Protein AF-A0A8J5XLC7-F1 (afdb_monomer_lite)

pLDDT: mean 78.04, std 11.76, range [48.09, 94.38]

Sequence (122 aa):
MSRAFTAQQFEQSYRPSRLGNWEVPKSTAPATPTFRGAGYTTKILVDDRGHLLPGKARKASADDAPMPQMYRWPEKRLLSQEKYTGAATMGYKGVPTDFLPISSVNIKTVPGTREYPYAQPI

Radius of gyration: 35.81 Å; chains: 1; bounding box: 62×29×95 Å

InterPro domains:
  IPR038797 Protein Flattop [PF22611] (1-60)
  IPR038797 Protein Flattop [PTHR34639] (1-59)

Foldseek 3Di:
DDADADPDVCNVCVPCVNVVNPDDPDPPPPDRDDDDDPDDDDDDQADPVGHGDPPDDDDPCPPPDPDPDDDDPPDDDVPDVPPPPDDDDDDDLADDAPDRHDPDDDDDPDPPDNDDPDDDDD

Organism: Diacronema lutheri (NCBI:txid2081491)

Secondary structure (DSSP, 8-state):
---PPP-GGGGGGG-TTTTT--S------S---PPP-S-PPP---B-TTSPBPTT----TTSS-----PPP-TT---TTS---------PPP--B--SSS-BSS-PPPSSTT-----PPPP-

Structure (mmCIF, N/CA/C/O backbone):
data_AF-A0A8J5XLC7-F1
#
_entry.id   AF-A0A8J5XLC7-F1
#
loop_
_atom_site.group_PDB
_atom_site.id
_atom_site.type_symbol
_atom_site.label_atom_id
_atom_site.label_alt_id
_atom_site.label_comp_id
_atom_site.label_asym_id
_atom_site.label_entity_id
_atom_site.label_seq_id
_atom_site.pdbx_PDB_ins_code
_atom_site.Cartn_x
_atom_site.Cartn_y
_atom_site.Cartn_z
_atom_site.occupancy
_atom_site.B_iso_or_equiv
_atom_site.auth_seq_id
_atom_site.auth_comp_id
_atom_site.auth_asym_id
_atom_site.auth_atom_id
_atom_site.pdbx_PDB_model_num
ATOM 1 N N . MET A 1 1 ? -11.147 0.102 8.326 1.00 57.91 1 MET A N 1
ATOM 2 C CA . MET A 1 1 ? -10.570 0.816 9.493 1.00 57.91 1 MET A CA 1
ATOM 3 C C . MET A 1 1 ? -10.806 0.000 10.755 1.00 57.91 1 MET A C 1
ATOM 5 O O . MET A 1 1 ? -11.957 -0.212 11.105 1.00 57.91 1 MET A O 1
ATOM 9 N N . SER A 1 2 ? -9.750 -0.474 11.414 1.00 72.81 2 SER A N 1
ATOM 10 C CA . SER A 1 2 ? -9.834 -1.217 12.680 1.00 72.81 2 SER A CA 1
ATOM 11 C C . SER A 1 2 ? -9.523 -0.316 13.882 1.00 72.81 2 SER A C 1
ATOM 13 O O . SER A 1 2 ? -8.816 0.688 13.754 1.00 72.81 2 SER A O 1
ATOM 15 N N . ARG A 1 3 ? -10.072 -0.663 15.052 1.00 76.06 3 ARG A N 1
ATOM 16 C CA . ARG A 1 3 ? -9.790 -0.025 16.348 1.00 76.06 3 ARG A CA 1
ATOM 17 C C . ARG A 1 3 ? -9.347 -1.086 17.352 1.00 76.06 3 ARG A C 1
ATOM 19 O O . ARG A 1 3 ? -9.894 -2.182 17.343 1.00 76.06 3 ARG A O 1
ATOM 26 N N . ALA A 1 4 ? -8.402 -0.732 18.219 1.00 81.06 4 ALA A N 1
ATOM 27 C CA . ALA A 1 4 ? -8.052 -1.516 19.399 1.00 81.06 4 ALA A CA 1
ATOM 28 C C . ALA A 1 4 ? -8.842 -0.978 20.601 1.00 81.06 4 ALA A C 1
ATOM 30 O O . ALA A 1 4 ? -8.822 0.227 20.855 1.00 81.06 4 ALA A O 1
ATOM 31 N N . PHE A 1 5 ? -9.573 -1.851 21.293 1.00 80.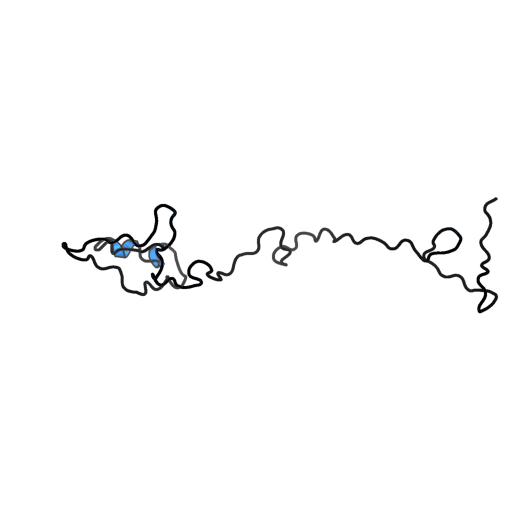88 5 PHE A N 1
ATOM 32 C CA . PHE A 1 5 ? -10.248 -1.534 22.553 1.00 80.88 5 PHE A CA 1
ATOM 33 C C . PHE A 1 5 ? -9.359 -1.940 23.724 1.00 80.88 5 PHE A C 1
ATOM 35 O O . PHE A 1 5 ? -8.528 -2.834 23.577 1.00 80.88 5 PHE A O 1
ATOM 42 N N . THR A 1 6 ? -9.553 -1.307 24.882 1.00 80.81 6 THR A N 1
ATOM 43 C CA . THR A 1 6 ? -8.812 -1.700 26.083 1.00 80.81 6 THR A CA 1
ATOM 44 C C . THR A 1 6 ? -9.230 -3.094 26.544 1.00 80.81 6 THR A C 1
ATOM 46 O O . THR A 1 6 ? -10.414 -3.367 26.734 1.00 80.81 6 THR A O 1
ATOM 49 N N . ALA A 1 7 ? -8.244 -3.959 26.766 1.00 81.88 7 ALA A N 1
ATOM 50 C CA . ALA A 1 7 ? -8.425 -5.270 27.381 1.00 81.88 7 ALA A CA 1
ATOM 51 C C . ALA A 1 7 ? -8.223 -5.222 28.909 1.00 81.88 7 ALA A C 1
ATOM 53 O O . ALA A 1 7 ? -7.998 -6.254 29.543 1.00 81.88 7 ALA A O 1
ATOM 54 N N . GLN A 1 8 ? -8.272 -4.016 29.496 1.00 85.50 8 GLN A N 1
ATOM 55 C CA . GLN A 1 8 ? -8.066 -3.733 30.916 1.00 85.50 8 GLN A CA 1
ATOM 56 C C . GLN A 1 8 ? -6.836 -4.463 31.480 1.00 85.50 8 GLN A C 1
ATOM 58 O O . GLN A 1 8 ? -5.700 -4.086 31.199 1.00 85.50 8 GLN A O 1
ATOM 63 N N . GLN A 1 9 ? -7.054 -5.529 32.251 1.00 88.12 9 GLN A N 1
ATOM 64 C CA . GLN A 1 9 ? -6.012 -6.295 32.936 1.00 88.12 9 GLN A CA 1
ATOM 65 C C . GLN A 1 9 ? -5.023 -6.967 31.971 1.00 88.12 9 GLN A C 1
ATOM 67 O O . GLN A 1 9 ? -3.865 -7.176 32.326 1.00 88.12 9 GLN A O 1
ATOM 72 N N . PHE A 1 10 ? -5.444 -7.262 30.739 1.00 87.56 10 PHE A N 1
ATOM 73 C CA . PHE A 1 10 ? -4.607 -7.941 29.749 1.00 87.56 10 PHE A CA 1
ATOM 74 C C . PHE A 1 10 ? -3.851 -6.985 28.818 1.00 87.56 10 PHE A C 1
ATOM 76 O O . PHE A 1 10 ? -3.004 -7.439 28.050 1.00 87.56 10 PHE A O 1
ATOM 83 N N . GLU A 1 11 ? -4.084 -5.670 28.910 1.00 86.38 11 GLU A N 1
ATOM 84 C CA . GLU A 1 11 ? -3.477 -4.652 28.032 1.00 86.38 11 GLU A CA 1
ATOM 85 C C . GLU A 1 11 ? -1.944 -4.740 28.012 1.00 86.38 11 GLU A C 1
ATOM 87 O O . GLU A 1 11 ? -1.296 -4.592 26.976 1.00 86.38 11 GLU A O 1
ATOM 92 N N . GLN A 1 12 ? -1.355 -5.039 29.172 1.00 89.06 12 GLN A N 1
ATOM 93 C CA . GLN A 1 12 ? 0.089 -5.108 29.349 1.00 89.06 12 GLN A CA 1
ATOM 94 C C . GLN A 1 12 ? 0.745 -6.141 28.426 1.00 89.06 12 GLN A C 1
ATOM 96 O O . GLN A 1 12 ? 1.860 -5.911 27.961 1.00 89.06 12 GLN A O 1
ATOM 101 N N . SER A 1 13 ? 0.071 -7.262 28.157 1.00 90.44 13 SER A N 1
ATOM 102 C CA . SER A 1 13 ? 0.578 -8.343 27.305 1.00 90.44 13 SER A CA 1
ATOM 103 C C . SER A 1 13 ? 0.521 -8.007 25.815 1.00 90.44 13 SER A C 1
ATOM 105 O O . SER A 1 13 ? 1.319 -8.544 25.056 1.00 90.44 13 SER A O 1
ATOM 107 N N . TYR A 1 14 ? -0.344 -7.073 25.410 1.00 88.38 14 TYR A N 1
ATOM 108 C CA . TYR A 1 14 ? -0.522 -6.647 24.017 1.00 88.38 14 TYR A CA 1
ATOM 109 C C . TYR A 1 14 ? 0.230 -5.357 23.671 1.00 88.38 14 TYR A C 1
ATOM 111 O O . TYR A 1 14 ? 0.014 -4.767 22.611 1.00 88.38 14 TYR A O 1
ATOM 119 N N . ARG A 1 15 ? 1.143 -4.905 24.542 1.00 87.25 15 ARG A N 1
ATOM 120 C CA . ARG A 1 15 ? 2.017 -3.773 24.220 1.00 87.25 15 ARG A CA 1
ATOM 121 C C . ARG A 1 15 ? 2.850 -4.093 22.970 1.00 87.25 15 ARG A C 1
ATOM 123 O O . ARG A 1 15 ? 3.432 -5.175 22.918 1.00 87.25 15 ARG A O 1
ATOM 130 N N . PRO A 1 16 ? 2.998 -3.155 22.016 1.00 89.38 16 PRO A N 1
ATOM 131 C CA . PRO A 1 16 ? 3.760 -3.371 20.783 1.00 89.38 16 PRO A CA 1
ATOM 132 C C . PRO A 1 16 ? 5.162 -3.949 21.018 1.00 89.38 16 PRO A C 1
ATOM 134 O O . PRO A 1 16 ? 5.549 -4.903 20.350 1.00 89.38 16 PRO A O 1
ATOM 137 N N . SER A 1 17 ? 5.863 -3.471 22.050 1.00 90.38 17 SER A N 1
ATOM 138 C CA . SER A 1 17 ? 7.187 -3.975 22.434 1.00 90.38 17 SER A CA 1
ATOM 139 C C . SER A 1 17 ? 7.193 -5.435 22.900 1.00 90.38 17 SER A C 1
ATOM 141 O O . SER A 1 17 ? 8.172 -6.140 22.680 1.00 90.38 17 SER A O 1
ATOM 143 N N . ARG A 1 18 ? 6.107 -5.927 23.514 1.00 91.00 18 ARG A N 1
ATOM 144 C CA . ARG A 1 18 ? 5.961 -7.348 23.884 1.00 91.00 18 ARG A CA 1
ATOM 145 C C . ARG A 1 18 ? 5.586 -8.234 22.702 1.00 91.00 18 ARG A C 1
ATOM 147 O O . ARG A 1 18 ? 5.875 -9.423 22.730 1.00 91.00 18 ARG A O 1
ATOM 154 N N . LEU A 1 19 ? 4.979 -7.652 21.672 1.00 92.44 19 LEU A N 1
ATOM 155 C CA . LEU A 1 19 ? 4.661 -8.325 20.412 1.00 92.44 19 LEU A CA 1
ATOM 156 C C . LEU A 1 19 ? 5.854 -8.347 19.439 1.00 92.44 19 LEU A C 1
ATOM 158 O O . LEU A 1 19 ? 5.694 -8.742 18.289 1.00 92.44 19 LEU A O 1
ATOM 162 N N . GLY A 1 20 ? 7.039 -7.905 19.876 1.00 93.44 20 GLY A N 1
ATOM 163 C CA . GLY A 1 20 ? 8.236 -7.842 19.037 1.00 93.44 20 GLY A CA 1
ATOM 164 C C . GLY A 1 20 ? 8.224 -6.702 18.017 1.00 93.44 20 GLY A C 1
ATOM 165 O O . GLY A 1 20 ? 9.075 -6.679 17.131 1.00 93.44 20 GLY A O 1
ATOM 166 N N . ASN A 1 21 ? 7.292 -5.749 18.130 1.00 92.44 21 ASN A N 1
ATOM 167 C CA . ASN A 1 21 ? 7.333 -4.531 17.335 1.00 92.44 21 ASN A CA 1
ATOM 168 C C . ASN A 1 21 ? 8.288 -3.520 17.987 1.00 92.44 21 ASN A C 1
ATOM 170 O O . ASN A 1 21 ? 7.996 -2.977 19.055 1.00 92.44 21 ASN A O 1
ATOM 174 N N . TRP A 1 22 ? 9.415 -3.275 17.320 1.00 90.69 22 TRP A N 1
ATOM 175 C CA . TRP A 1 22 ? 10.430 -2.292 17.714 1.00 90.69 22 TRP A CA 1
ATOM 176 C C . TRP A 1 22 ? 10.311 -0.959 16.967 1.00 90.69 22 TRP A C 1
ATOM 178 O O . TRP A 1 22 ? 11.075 -0.033 17.233 1.00 90.69 22 TRP A O 1
ATOM 188 N N . GLU A 1 23 ? 9.364 -0.847 16.038 1.00 89.94 23 GLU A N 1
ATOM 189 C CA . GLU A 1 23 ? 9.063 0.402 15.350 1.00 89.94 23 GLU A CA 1
ATOM 190 C C . GLU A 1 23 ? 8.211 1.323 16.233 1.00 89.94 23 GLU A C 1
ATOM 192 O O . GLU A 1 23 ? 7.685 0.928 17.278 1.00 89.94 23 GLU A O 1
ATOM 197 N N . VAL A 1 24 ? 8.037 2.573 15.794 1.00 88.44 24 VAL A N 1
ATOM 198 C CA . VAL A 1 24 ? 7.131 3.511 16.460 1.00 8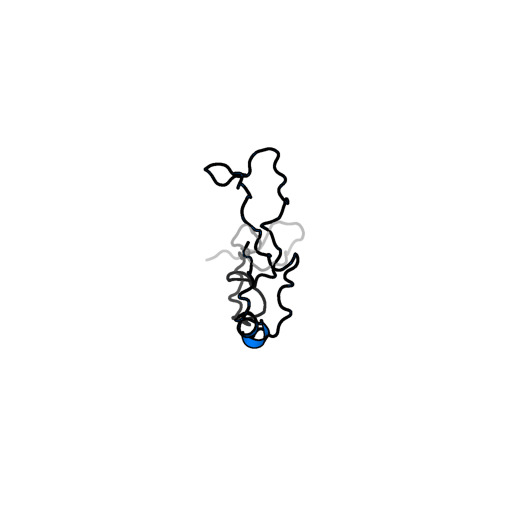8.44 24 VAL A CA 1
ATOM 199 C C . VAL A 1 24 ? 5.703 2.972 16.330 1.00 88.44 24 VAL A C 1
ATOM 201 O O . VAL A 1 24 ? 5.170 2.912 15.217 1.00 88.44 24 VAL A O 1
ATOM 204 N N . PRO A 1 25 ? 5.048 2.573 17.436 1.00 85.50 25 PRO A N 1
ATOM 205 C CA . PRO A 1 25 ? 3.713 2.021 17.352 1.00 85.50 25 PRO A CA 1
ATOM 206 C C . PRO A 1 25 ? 2.743 3.084 16.853 1.00 85.50 25 PRO A C 1
ATOM 208 O O . PRO A 1 25 ? 2.873 4.272 17.163 1.00 85.50 25 PRO A O 1
ATOM 211 N N . LYS A 1 26 ? 1.735 2.648 16.096 1.00 80.31 26 LYS A N 1
ATOM 212 C CA . LYS A 1 26 ? 0.683 3.535 15.604 1.00 80.31 26 LYS A CA 1
ATOM 213 C C . LYS A 1 26 ? 0.068 4.283 16.786 1.00 80.31 26 LYS A C 1
ATOM 215 O O . LYS A 1 26 ? -0.597 3.671 17.620 1.00 80.31 26 LYS A O 1
ATOM 220 N N . SER A 1 27 ? 0.274 5.600 16.833 1.00 68.38 27 SER A N 1
ATOM 221 C CA . SER A 1 27 ? -0.370 6.453 17.828 1.00 68.38 27 SER A CA 1
ATOM 222 C C . SER A 1 27 ? -1.879 6.282 17.689 1.00 68.38 27 SER A C 1
ATOM 224 O O . SER A 1 27 ? -2.464 6.597 16.647 1.00 68.38 27 SER A O 1
ATOM 226 N N . THR A 1 28 ? -2.517 5.722 18.715 1.00 60.41 28 THR A N 1
ATOM 227 C CA . THR A 1 28 ? -3.972 5.621 18.824 1.00 60.41 28 THR A CA 1
ATOM 228 C C . THR A 1 28 ? -4.540 7.006 19.126 1.00 60.41 28 THR A C 1
ATOM 230 O O . THR A 1 28 ? -5.075 7.259 20.201 1.00 60.41 28 THR A O 1
ATOM 233 N N . ALA A 1 29 ? -4.396 7.936 18.185 1.00 48.28 29 ALA A N 1
ATOM 234 C CA . ALA A 1 29 ? -5.129 9.187 18.177 1.00 48.28 29 ALA A CA 1
ATOM 235 C C . ALA A 1 29 ? -6.259 9.059 17.140 1.00 48.28 29 ALA A C 1
ATOM 237 O O . ALA A 1 29 ? -5.987 8.806 15.964 1.00 48.28 29 ALA A O 1
ATOM 238 N N . PRO A 1 30 ? -7.533 9.187 17.544 1.00 52.94 30 PRO A N 1
ATOM 239 C CA . PRO A 1 30 ? -8.003 9.720 18.819 1.00 52.94 30 PRO A CA 1
ATOM 240 C C . PRO A 1 30 ? -8.305 8.598 19.823 1.00 52.94 30 PRO A C 1
ATOM 242 O O . PRO A 1 30 ? -8.899 7.605 19.419 1.00 52.94 30 PRO A O 1
ATOM 245 N N . ALA A 1 31 ? -7.904 8.805 21.084 1.00 58.03 31 ALA A N 1
ATOM 246 C CA . ALA A 1 31 ? -8.320 8.135 22.325 1.00 58.03 31 ALA A CA 1
ATOM 247 C C . ALA A 1 31 ? -8.757 6.663 22.216 1.00 58.03 31 ALA A C 1
ATOM 249 O O . ALA A 1 31 ? -9.760 6.356 21.571 1.00 58.03 31 ALA A O 1
ATOM 250 N N . THR A 1 32 ? -8.082 5.765 22.948 1.00 61.78 32 THR A N 1
ATOM 251 C CA . THR A 1 32 ? -8.585 4.407 23.213 1.00 61.78 32 THR A CA 1
ATOM 252 C C . THR A 1 32 ? -10.094 4.476 23.452 1.00 61.78 32 THR A C 1
ATOM 254 O O . THR A 1 32 ? -10.519 5.200 24.357 1.00 61.78 32 THR A O 1
ATOM 257 N N . PRO A 1 33 ? -10.915 3.840 22.596 1.00 69.62 33 PRO A N 1
ATOM 258 C CA . PRO A 1 33 ? -12.356 4.008 22.645 1.00 69.62 33 PRO A CA 1
ATOM 259 C C . PRO A 1 33 ? -12.849 3.603 24.032 1.00 69.62 33 PRO A C 1
ATOM 261 O O . PRO A 1 33 ? -12.721 2.448 24.436 1.00 69.62 33 PRO A O 1
ATOM 264 N N . THR A 1 34 ? -13.381 4.571 24.773 1.00 67.75 34 THR A N 1
ATOM 265 C CA . THR A 1 34 ? -13.998 4.321 26.069 1.00 67.75 34 THR A CA 1
ATOM 266 C C . THR A 1 34 ? -15.377 3.717 25.851 1.00 67.75 34 THR A C 1
ATOM 268 O O . THR A 1 34 ? -16.109 4.099 24.930 1.00 67.75 34 THR A O 1
ATOM 271 N N . PHE A 1 35 ? -15.727 2.741 26.687 1.00 71.94 35 PHE A N 1
ATOM 272 C CA . PHE A 1 35 ? -17.065 2.169 26.691 1.00 71.94 35 PHE A CA 1
ATOM 273 C C . PHE A 1 35 ? -18.077 3.286 26.971 1.00 71.94 35 PHE A C 1
ATOM 275 O O . PHE A 1 35 ? -17.978 3.983 27.981 1.00 71.94 35 PHE A O 1
ATOM 282 N N . ARG A 1 36 ? -19.026 3.493 26.055 1.00 73.19 36 ARG A N 1
ATOM 283 C CA . ARG A 1 36 ? -20.143 4.420 26.267 1.00 73.19 36 ARG A CA 1
ATOM 284 C C . ARG A 1 36 ? -21.287 3.631 26.901 1.00 73.19 36 ARG A C 1
ATOM 286 O O . ARG A 1 36 ? -21.575 2.531 26.444 1.00 73.19 36 ARG A O 1
ATOM 293 N N . GLY A 1 37 ? -21.893 4.176 27.958 1.00 71.75 37 GLY A N 1
ATOM 294 C CA . GLY A 1 37 ? -22.996 3.536 28.686 1.00 71.75 37 GLY A CA 1
ATOM 295 C C . GLY A 1 37 ? -24.245 3.291 27.828 1.00 71.75 37 GLY A C 1
ATOM 296 O O . GLY A 1 37 ? -24.298 3.660 26.656 1.00 71.75 37 GLY A O 1
ATOM 297 N N . ALA A 1 38 ? -25.267 2.663 28.412 1.00 77.25 38 ALA A N 1
ATOM 298 C CA . ALA A 1 38 ? -26.534 2.399 27.729 1.00 77.25 38 ALA A CA 1
ATOM 299 C C . ALA A 1 38 ? -27.283 3.701 27.359 1.00 77.25 38 ALA A C 1
ATOM 301 O O . ALA A 1 38 ? -27.141 4.714 28.041 1.00 77.25 38 ALA A O 1
ATOM 302 N N . GLY A 1 39 ? -28.096 3.667 26.292 1.00 76.62 39 GLY A N 1
ATOM 303 C CA . GLY A 1 39 ? -28.988 4.776 25.899 1.00 76.62 39 GLY A CA 1
ATOM 304 C C . GLY A 1 39 ? -28.706 5.434 24.541 1.00 76.62 39 GLY A C 1
ATOM 305 O O . GLY A 1 39 ? -29.396 6.378 24.167 1.00 76.62 39 GLY A O 1
ATOM 306 N N . TYR A 1 40 ? -27.725 4.950 23.774 1.00 79.25 40 TYR A N 1
ATOM 307 C CA . TYR A 1 40 ? -27.434 5.476 22.436 1.00 79.25 40 TYR A CA 1
ATOM 308 C C . TYR A 1 40 ? -28.145 4.673 21.343 1.00 79.25 40 TYR A C 1
ATOM 310 O O . TYR A 1 40 ? -28.076 3.448 21.316 1.00 79.25 40 TYR A O 1
ATOM 318 N N . THR A 1 41 ? -28.772 5.371 20.395 1.00 83.75 41 THR A N 1
ATOM 319 C CA . THR A 1 41 ? -29.378 4.771 19.197 1.00 83.75 41 THR A CA 1
ATOM 320 C C 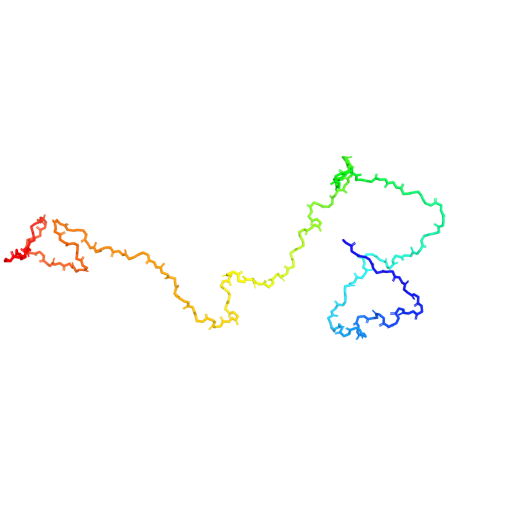. THR A 1 41 ? -28.418 4.838 18.012 1.00 83.75 41 THR A C 1
ATOM 322 O O . THR A 1 41 ? -27.888 5.911 17.703 1.00 83.75 41 THR A O 1
ATOM 325 N N . THR A 1 42 ? -28.228 3.727 17.306 1.00 86.81 42 THR A N 1
ATOM 326 C CA . THR A 1 42 ? -27.485 3.694 16.042 1.00 86.81 42 THR A CA 1
ATOM 327 C C . THR A 1 42 ? -28.344 4.251 14.905 1.00 86.81 42 THR A C 1
ATOM 329 O O . THR A 1 42 ? -29.542 3.994 14.825 1.00 86.81 42 THR A O 1
ATOM 332 N N . LYS A 1 43 ? -27.738 5.051 14.020 1.00 88.50 43 LYS A N 1
ATOM 333 C CA . LYS A 1 43 ? -28.382 5.553 12.796 1.00 88.50 43 LYS A CA 1
ATOM 334 C C . LYS A 1 43 ? -27.650 5.000 11.584 1.00 88.50 43 LYS A C 1
ATOM 336 O O . LYS A 1 43 ? -26.420 4.975 11.572 1.00 88.50 43 LYS A O 1
ATOM 341 N N . ILE A 1 44 ? -28.406 4.598 10.570 1.00 91.00 44 ILE A N 1
ATOM 342 C CA . ILE A 1 44 ? -27.861 4.097 9.309 1.00 91.00 44 ILE A CA 1
ATOM 343 C C . ILE A 1 44 ? -27.356 5.293 8.489 1.00 91.00 44 ILE A C 1
ATOM 345 O O . ILE A 1 44 ? -28.050 6.299 8.341 1.00 91.00 44 ILE A O 1
ATOM 349 N N . LEU A 1 45 ? -26.114 5.211 8.012 1.00 89.88 45 LEU A N 1
ATOM 350 C CA . LEU A 1 45 ? -25.451 6.272 7.238 1.00 89.88 45 LEU A CA 1
ATOM 351 C C . LEU A 1 45 ? -25.184 5.872 5.781 1.00 89.88 45 LEU A C 1
ATOM 353 O O . LEU A 1 45 ? -24.667 6.682 5.012 1.00 89.88 45 LEU A O 1
ATOM 357 N N . VAL A 1 46 ? -25.497 4.630 5.428 1.00 92.44 46 VAL A N 1
ATOM 358 C CA . VAL A 1 46 ? -25.092 3.955 4.196 1.00 92.44 46 VAL A CA 1
ATOM 359 C C . VAL A 1 46 ? -26.318 3.258 3.606 1.00 92.44 46 VAL A C 1
ATOM 361 O O . VAL A 1 46 ? -27.184 2.829 4.364 1.00 92.44 46 VAL A O 1
ATOM 364 N N . ASP A 1 47 ? -26.413 3.200 2.282 1.00 92.88 47 ASP A N 1
ATOM 365 C CA . ASP A 1 47 ? -27.464 2.469 1.573 1.00 92.88 47 ASP A CA 1
ATOM 366 C C . ASP A 1 47 ? -27.229 0.943 1.584 1.00 92.88 47 ASP A C 1
ATOM 368 O O . ASP A 1 47 ? -26.202 0.448 2.056 1.00 92.88 47 ASP A O 1
ATOM 372 N N . ASP A 1 48 ? -28.164 0.186 1.008 1.00 94.38 48 ASP A N 1
ATOM 373 C CA . ASP A 1 48 ? -28.075 -1.281 0.927 1.00 94.38 48 ASP A CA 1
ATOM 374 C C . ASP A 1 48 ? -26.915 -1.780 0.038 1.00 94.38 48 ASP A C 1
ATOM 376 O O . ASP A 1 48 ? -26.604 -2.970 0.026 1.00 94.38 48 ASP A O 1
ATOM 380 N N . ARG A 1 49 ? -26.260 -0.886 -0.717 1.00 93.25 49 ARG A N 1
ATOM 381 C CA . ARG A 1 49 ? -25.136 -1.187 -1.619 1.00 93.25 49 ARG A CA 1
ATOM 382 C C . ARG A 1 49 ? -23.777 -0.806 -1.032 1.00 93.25 49 ARG A C 1
ATOM 384 O O . ARG A 1 49 ? -22.753 -1.101 -1.645 1.00 93.25 49 ARG A O 1
ATOM 391 N N . GLY A 1 50 ? -23.740 -0.171 0.138 1.00 89.06 50 GLY A N 1
ATOM 392 C CA . GLY A 1 50 ? -22.498 0.278 0.764 1.00 89.06 50 GLY A CA 1
ATOM 393 C C . GLY A 1 50 ? -22.080 1.715 0.415 1.00 89.06 50 GLY A C 1
ATOM 394 O O . GLY A 1 50 ? -20.982 2.130 0.791 1.00 89.06 50 GLY A O 1
ATOM 395 N N . HIS A 1 51 ? -22.920 2.502 -0.263 1.00 90.00 51 HIS A N 1
ATOM 396 C CA . HIS A 1 51 ? -22.669 3.913 -0.558 1.00 90.00 51 HIS A CA 1
ATOM 397 C C . HIS A 1 51 ? -23.197 4.838 0.538 1.00 90.00 51 HIS A C 1
ATOM 399 O O . HIS A 1 51 ? -24.264 4.642 1.114 1.00 90.00 51 HIS A O 1
ATOM 405 N N . LEU A 1 52 ? -22.437 5.891 0.832 1.00 90.62 52 LEU A N 1
ATOM 406 C CA . LEU A 1 52 ? -22.813 6.880 1.835 1.00 90.62 52 LEU A CA 1
ATOM 407 C C . LEU A 1 52 ? -24.052 7.670 1.376 1.00 90.62 52 LEU A C 1
ATOM 409 O O . LEU A 1 52 ? -24.102 8.124 0.233 1.00 90.62 52 LEU A O 1
ATOM 413 N N . LEU A 1 53 ? -25.021 7.878 2.274 1.00 92.00 53 LEU A N 1
ATOM 414 C CA . LEU A 1 53 ? -26.219 8.666 1.971 1.00 92.00 53 LEU A CA 1
ATOM 415 C C . LEU A 1 53 ? -25.856 10.107 1.546 1.00 92.00 53 LEU A C 1
ATOM 417 O O . LEU A 1 53 ? -24.918 10.695 2.104 1.00 92.00 53 LEU A O 1
ATOM 421 N N . PRO A 1 54 ? -26.604 10.712 0.601 1.00 88.31 54 PRO A N 1
ATOM 422 C CA . PRO A 1 54 ? -26.330 12.063 0.122 1.00 88.31 54 PRO A CA 1
ATOM 423 C C . PRO A 1 54 ? -26.359 13.081 1.272 1.00 88.31 54 PRO A C 1
ATOM 425 O O . PRO A 1 54 ? -27.169 12.992 2.195 1.00 88.31 54 PRO A O 1
ATOM 428 N N . GLY A 1 55 ? -25.437 14.046 1.239 1.00 84.56 55 GLY A N 1
ATOM 429 C CA . GLY A 1 55 ? -25.300 15.076 2.278 1.00 84.56 55 GLY A CA 1
ATOM 430 C C . GLY A 1 55 ? -24.513 14.648 3.524 1.00 84.56 55 GLY A C 1
ATOM 431 O O . GLY A 1 55 ? -24.319 15.455 4.433 1.00 84.56 55 GLY A O 1
ATOM 432 N N . LYS A 1 56 ? -24.016 13.407 3.594 1.00 84.19 56 LYS A N 1
ATOM 433 C CA . LYS A 1 56 ? -23.036 13.004 4.612 1.00 84.19 56 LYS A CA 1
ATOM 434 C C . LYS A 1 56 ? -21.621 13.336 4.138 1.00 84.19 56 LYS A C 1
ATOM 436 O O . LYS A 1 56 ? -21.228 13.000 3.025 1.00 84.19 56 LYS A O 1
ATOM 441 N N . ALA A 1 57 ? -20.842 13.992 4.996 1.00 80.12 57 ALA A N 1
ATOM 442 C CA . ALA A 1 57 ? -19.460 14.337 4.686 1.00 80.12 57 ALA A CA 1
ATOM 443 C C . ALA A 1 57 ? -18.584 13.073 4.609 1.00 80.12 57 ALA A C 1
ATOM 445 O O . ALA A 1 57 ? -18.516 12.297 5.564 1.00 80.12 57 ALA A O 1
ATOM 446 N N . ARG A 1 58 ? -17.871 12.901 3.492 1.00 78.69 58 ARG A N 1
ATOM 447 C CA . ARG A 1 58 ? -16.791 11.917 3.331 1.00 78.69 58 ARG A CA 1
ATOM 448 C C . ARG A 1 58 ? -15.462 12.661 3.242 1.00 78.69 58 ARG A C 1
ATOM 450 O O . ARG A 1 58 ? -15.382 13.726 2.637 1.00 78.69 58 ARG A O 1
ATOM 457 N N . LYS A 1 59 ? -14.399 12.091 3.810 1.00 77.75 59 LYS A N 1
ATOM 458 C CA . LYS A 1 59 ? -13.034 12.548 3.518 1.00 77.75 59 LYS A CA 1
ATOM 459 C C . LYS A 1 59 ? -12.654 12.041 2.123 1.00 77.75 59 LYS A C 1
ATOM 461 O O . LYS A 1 59 ? -12.691 10.834 1.903 1.00 77.75 59 LYS A O 1
ATOM 466 N N . ALA A 1 60 ? -12.336 12.956 1.206 1.00 66.25 60 ALA A N 1
ATOM 467 C CA . ALA A 1 60 ? -12.236 12.700 -0.237 1.00 66.25 60 ALA A CA 1
ATOM 468 C C . ALA A 1 60 ? -11.213 11.620 -0.654 1.00 66.25 60 ALA A C 1
ATOM 470 O O . ALA A 1 60 ? -11.348 11.060 -1.731 1.00 66.25 60 ALA A O 1
ATOM 471 N N . SER A 1 61 ? -10.243 11.289 0.201 1.00 64.38 61 SER A N 1
ATOM 472 C CA . SER A 1 61 ? -9.146 10.348 -0.079 1.00 64.38 61 SER A CA 1
ATOM 473 C C . SER A 1 61 ? -8.891 9.373 1.079 1.00 64.38 61 SER A C 1
ATOM 475 O O . SER A 1 61 ? -7.756 9.014 1.374 1.00 64.38 61 SER A O 1
ATOM 477 N N . ALA A 1 62 ? -9.944 8.968 1.799 1.00 63.25 62 ALA A N 1
ATOM 478 C CA . ALA A 1 62 ? -9.793 8.106 2.977 1.00 63.25 62 ALA A CA 1
ATOM 479 C C . ALA A 1 62 ? -9.144 6.738 2.679 1.00 63.25 62 ALA A C 1
ATOM 481 O O . ALA A 1 62 ? -8.561 6.147 3.588 1.00 63.25 62 ALA A O 1
ATOM 482 N N . ASP A 1 63 ? -9.256 6.258 1.440 1.00 67.62 63 ASP A N 1
ATOM 483 C CA . ASP A 1 63 ? -8.827 4.916 1.033 1.00 67.62 63 ASP A CA 1
ATOM 484 C C . ASP A 1 63 ? -7.453 4.917 0.334 1.00 67.62 63 ASP A C 1
ATOM 486 O O . ASP A 1 63 ? -6.743 3.913 0.360 1.00 67.62 63 ASP A O 1
ATOM 490 N N . ASP A 1 64 ? -7.027 6.070 -0.190 1.00 64.81 64 ASP A N 1
ATOM 491 C CA . ASP A 1 64 ? -5.779 6.237 -0.938 1.00 64.81 64 ASP A CA 1
ATOM 492 C C . ASP A 1 64 ? -4.663 6.745 -0.018 1.00 64.81 64 ASP A C 1
ATOM 494 O O . ASP A 1 64 ? -4.191 7.879 -0.117 1.00 64.81 64 ASP A O 1
ATOM 498 N N . ALA A 1 65 ? -4.246 5.916 0.938 1.00 64.94 65 ALA A N 1
ATOM 499 C CA . ALA A 1 65 ? -3.051 6.218 1.716 1.00 64.94 65 ALA A CA 1
ATOM 500 C C . ALA A 1 65 ? -1.798 5.907 0.872 1.00 64.94 65 ALA A C 1
ATOM 502 O O . ALA A 1 65 ? -1.618 4.749 0.479 1.00 64.94 65 ALA A O 1
ATOM 503 N N . PRO A 1 66 ? -0.890 6.875 0.630 1.00 65.31 66 PRO A N 1
ATOM 504 C CA . PRO A 1 66 ? 0.379 6.609 -0.035 1.00 65.31 66 PRO A CA 1
ATOM 505 C C . PRO A 1 66 ? 1.312 5.897 0.950 1.00 65.31 66 PRO A C 1
ATOM 507 O O . PRO A 1 66 ? 2.151 6.510 1.605 1.00 65.31 66 PRO A O 1
ATOM 510 N N . MET A 1 67 ? 1.132 4.588 1.111 1.00 67.75 67 MET A N 1
ATOM 511 C CA . MET A 1 67 ? 2.131 3.760 1.775 1.00 67.75 67 MET A CA 1
ATOM 512 C C . MET A 1 67 ? 3.233 3.420 0.775 1.00 67.75 67 MET A C 1
ATOM 514 O O . MET A 1 67 ? 2.920 3.142 -0.385 1.00 67.75 67 MET A O 1
ATOM 518 N N . PRO A 1 68 ? 4.512 3.427 1.190 1.00 72.19 68 PRO A N 1
ATOM 519 C CA . PRO A 1 68 ? 5.586 2.951 0.336 1.00 72.19 68 PRO A CA 1
ATOM 520 C C . PRO A 1 68 ? 5.323 1.476 0.028 1.00 72.19 68 PRO A C 1
ATOM 522 O O . PRO A 1 68 ? 5.495 0.603 0.877 1.00 72.19 68 PRO A O 1
ATOM 525 N N . GLN A 1 69 ? 4.844 1.197 -1.180 1.00 72.12 69 GLN A N 1
ATOM 526 C CA . GLN A 1 69 ? 4.703 -0.169 -1.650 1.00 72.12 69 GLN A CA 1
ATOM 527 C C . GLN A 1 69 ? 6.084 -0.667 -2.059 1.00 72.12 69 GLN A C 1
ATOM 529 O O . GLN A 1 69 ? 6.845 0.031 -2.734 1.00 72.12 69 GLN A O 1
ATOM 534 N N . MET A 1 70 ? 6.419 -1.884 -1.638 1.00 69.62 70 MET A N 1
ATOM 535 C CA . MET A 1 70 ? 7.514 -2.595 -2.278 1.00 69.62 70 MET A CA 1
ATOM 536 C C . MET A 1 70 ? 7.103 -2.841 -3.726 1.00 69.62 70 MET A C 1
ATOM 538 O O . MET A 1 70 ? 5.997 -3.327 -3.976 1.00 69.62 70 MET A O 1
ATOM 542 N N . TYR A 1 71 ? 7.981 -2.491 -4.661 1.00 73.38 71 TYR A N 1
ATOM 543 C CA . TYR A 1 71 ? 7.753 -2.799 -6.064 1.00 73.38 71 TYR A CA 1
ATOM 544 C C . TYR A 1 71 ? 7.563 -4.298 -6.235 1.00 73.38 71 TYR A C 1
ATOM 546 O O . TYR A 1 71 ? 8.239 -5.111 -5.596 1.00 73.38 71 TYR A O 1
ATOM 554 N N . ARG A 1 72 ? 6.611 -4.653 -7.087 1.00 74.88 72 ARG A N 1
ATOM 555 C CA . ARG A 1 72 ? 6.319 -6.041 -7.428 1.00 74.88 72 ARG A CA 1
ATOM 556 C C . ARG A 1 72 ? 6.817 -6.292 -8.839 1.00 74.88 72 ARG A C 1
ATOM 558 O O . ARG A 1 72 ? 6.851 -5.387 -9.668 1.00 74.88 72 ARG A O 1
ATOM 565 N N . TRP A 1 73 ? 7.170 -7.535 -9.135 1.00 71.06 73 TRP A N 1
ATOM 566 C CA . TRP A 1 73 ? 7.364 -7.943 -10.522 1.00 71.06 73 TRP A CA 1
ATOM 567 C C . TRP A 1 73 ? 6.122 -7.544 -11.348 1.00 71.06 73 TRP A C 1
ATOM 569 O O . TRP A 1 73 ? 5.005 -7.746 -10.860 1.00 71.06 73 TRP A O 1
ATOM 579 N N . PRO A 1 74 ? 6.271 -6.965 -12.555 1.00 74.75 74 PRO A N 1
ATOM 580 C CA . PRO A 1 74 ? 7.470 -6.904 -13.403 1.00 74.75 74 PRO A CA 1
ATOM 581 C C . PRO A 1 74 ? 8.314 -5.620 -13.283 1.00 74.75 74 PRO A C 1
ATOM 583 O O . PRO A 1 74 ? 9.156 -5.365 -14.148 1.00 74.75 74 PRO A O 1
ATOM 586 N N . GLU A 1 75 ? 8.099 -4.782 -12.267 1.00 72.44 75 GLU A N 1
ATOM 587 C CA . GLU A 1 75 ? 8.830 -3.518 -12.140 1.00 72.44 75 GLU A CA 1
ATOM 588 C C . GLU A 1 75 ? 10.331 -3.759 -11.937 1.00 72.44 75 GLU A C 1
ATOM 590 O O . GLU A 1 75 ? 10.781 -4.375 -10.971 1.00 72.44 75 GLU A O 1
ATOM 595 N N . LYS A 1 76 ? 11.130 -3.248 -12.876 1.00 61.69 76 LYS A N 1
ATOM 596 C CA . LYS A 1 76 ? 12.587 -3.374 -12.864 1.00 61.69 76 LYS A CA 1
ATOM 597 C C . LYS A 1 76 ? 13.172 -2.354 -11.883 1.00 61.69 76 LYS A C 1
ATOM 599 O O . LYS A 1 76 ? 13.497 -1.238 -12.282 1.00 61.69 76 LYS A O 1
ATOM 604 N N . ARG A 1 77 ? 13.324 -2.716 -10.604 1.00 63.47 77 ARG A N 1
ATOM 605 C CA . ARG A 1 77 ? 14.150 -1.955 -9.644 1.00 63.47 77 ARG A CA 1
ATOM 606 C C . ARG A 1 77 ? 15.405 -2.749 -9.298 1.00 63.47 77 ARG A C 1
ATOM 608 O O . ARG A 1 77 ? 15.350 -3.959 -9.125 1.00 63.47 77 ARG A O 1
ATOM 615 N N . LEU A 1 78 ? 16.516 -2.036 -9.143 1.00 60.53 78 LEU A N 1
ATOM 616 C CA . LEU A 1 78 ? 17.884 -2.522 -8.905 1.00 60.53 78 LEU A CA 1
ATOM 617 C C . LEU A 1 78 ? 18.106 -3.280 -7.569 1.00 60.53 78 LEU A C 1
ATOM 619 O O . LEU A 1 78 ? 19.217 -3.258 -7.050 1.00 60.53 78 LEU A O 1
ATOM 623 N N . LEU A 1 79 ? 17.084 -3.895 -6.957 1.00 56.91 79 LEU A N 1
ATOM 624 C CA . LEU A 1 79 ? 17.252 -4.634 -5.693 1.00 56.91 79 LEU A CA 1
ATOM 625 C C . LEU A 1 79 ? 17.784 -6.050 -5.899 1.00 56.91 79 LEU A C 1
ATOM 627 O O . LEU A 1 79 ? 18.485 -6.567 -5.035 1.00 56.91 79 LEU A O 1
ATOM 631 N N . SER A 1 80 ? 17.502 -6.656 -7.045 1.00 54.19 80 SER A N 1
ATOM 632 C CA . SER A 1 80 ? 18.219 -7.831 -7.485 1.00 54.19 80 SER A CA 1
ATOM 633 C C . SER A 1 80 ? 19.004 -7.441 -8.724 1.00 54.19 80 SER A C 1
ATOM 635 O O . SER A 1 80 ? 18.483 -6.909 -9.704 1.00 54.19 80 SER A O 1
ATOM 637 N N . GLN A 1 81 ? 20.293 -7.746 -8.706 1.00 56.09 81 GLN A N 1
ATOM 638 C CA . GLN A 1 81 ? 21.100 -7.940 -9.906 1.00 56.09 81 GLN A CA 1
ATOM 639 C C . GLN A 1 81 ? 20.586 -9.171 -10.690 1.00 56.09 81 GLN A C 1
ATOM 641 O O . GLN A 1 81 ? 21.365 -9.971 -11.204 1.00 56.09 81 GLN A O 1
ATOM 646 N N . GLU A 1 82 ?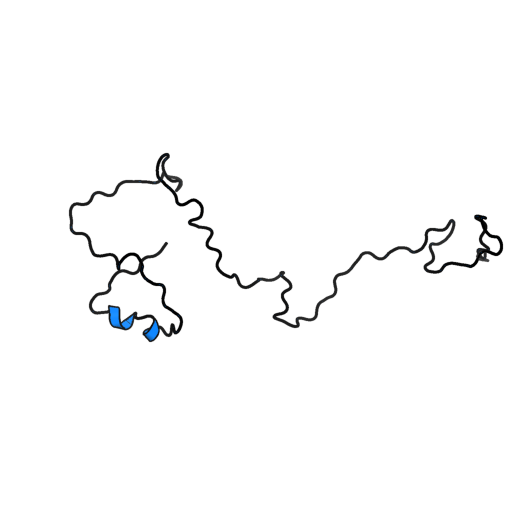 19.266 -9.382 -10.746 1.00 59.22 82 GLU A N 1
ATOM 647 C CA . GLU A 1 82 ? 18.650 -10.342 -11.640 1.00 59.22 82 GLU A CA 1
ATOM 648 C C . GLU A 1 82 ? 19.047 -9.921 -13.042 1.00 59.22 82 GLU A C 1
ATOM 650 O O . GLU A 1 82 ? 18.666 -8.856 -13.529 1.00 59.22 82 GLU A O 1
ATOM 655 N N . LYS A 1 83 ? 19.924 -10.751 -13.612 1.00 59.31 83 LYS A N 1
ATOM 656 C CA . LYS A 1 83 ? 20.496 -10.686 -14.952 1.00 59.31 83 LYS A CA 1
ATOM 657 C C . LYS A 1 83 ? 19.507 -10.009 -15.890 1.00 59.31 83 LYS A C 1
ATOM 659 O O . LYS A 1 83 ? 18.556 -10.641 -16.341 1.00 59.31 83 LYS A O 1
ATOM 664 N N . TYR A 1 84 ? 19.718 -8.717 -16.137 1.00 64.56 84 TYR A N 1
ATOM 665 C CA . TYR A 1 84 ? 18.910 -7.952 -17.071 1.00 64.56 84 TYR A CA 1
ATOM 666 C C . TYR A 1 84 ? 18.863 -8.738 -18.383 1.00 64.56 84 TYR A C 1
ATOM 668 O O . TYR A 1 84 ? 19.892 -8.936 -19.024 1.00 64.56 84 TYR A O 1
ATOM 676 N N . THR A 1 85 ? 17.682 -9.232 -18.755 1.00 66.69 85 THR A N 1
ATOM 677 C CA . THR A 1 85 ? 17.504 -10.180 -19.868 1.00 66.69 85 THR A CA 1
ATOM 678 C C . THR A 1 85 ? 17.639 -9.532 -21.249 1.00 66.69 85 THR A C 1
ATOM 680 O O . THR A 1 85 ? 17.407 -10.187 -22.260 1.00 66.69 85 THR A O 1
ATOM 683 N N . GLY A 1 86 ? 18.036 -8.255 -21.305 1.00 72.75 86 GLY A N 1
ATOM 684 C CA . GLY A 1 86 ? 18.011 -7.451 -22.519 1.00 72.75 86 GLY A CA 1
ATOM 685 C C . GLY A 1 86 ? 16.608 -6.916 -22.803 1.00 72.75 86 GLY A C 1
ATOM 686 O O . GLY A 1 86 ? 15.607 -7.608 -22.629 1.00 72.75 86 GLY A O 1
ATOM 687 N N . ALA A 1 87 ? 16.508 -5.663 -23.242 1.00 80.12 87 ALA A N 1
ATOM 688 C CA . ALA A 1 87 ? 15.341 -5.213 -23.991 1.00 80.12 87 ALA A CA 1
ATOM 689 C C . ALA A 1 87 ? 15.664 -5.387 -25.477 1.00 80.12 87 ALA A C 1
ATOM 691 O O . ALA A 1 87 ? 16.649 -4.832 -25.960 1.00 80.12 87 ALA A O 1
ATOM 692 N N . ALA A 1 88 ? 14.860 -6.170 -26.193 1.00 84.38 88 ALA A N 1
ATOM 693 C CA . ALA A 1 88 ? 14.987 -6.268 -27.639 1.00 84.38 88 ALA A CA 1
ATOM 694 C C . ALA A 1 88 ? 14.436 -4.989 -28.283 1.00 84.38 88 ALA A C 1
ATOM 696 O O . ALA A 1 88 ? 13.320 -4.564 -27.977 1.00 84.38 88 ALA A O 1
ATOM 697 N N . THR A 1 89 ? 15.210 -4.383 -29.178 1.00 89.12 89 THR A N 1
ATOM 698 C CA . THR A 1 89 ? 14.750 -3.306 -30.057 1.00 89.12 89 THR A CA 1
ATOM 699 C C . THR A 1 89 ? 14.607 -3.840 -31.476 1.00 89.12 89 THR A C 1
ATOM 701 O O . THR A 1 89 ? 15.283 -4.790 -31.874 1.00 89.12 89 THR A O 1
ATOM 704 N N . MET A 1 90 ? 13.703 -3.248 -32.256 1.00 92.31 90 MET A N 1
ATOM 705 C CA . MET A 1 90 ? 13.630 -3.567 -33.678 1.00 92.31 90 MET A CA 1
ATOM 706 C C . MET A 1 90 ? 14.886 -3.047 -34.383 1.00 92.31 90 MET A C 1
ATOM 708 O O . MET A 1 90 ? 15.201 -1.861 -34.300 1.00 92.31 90 MET A O 1
ATOM 712 N N . GLY A 1 91 ? 15.596 -3.936 -35.078 1.00 89.38 91 GLY A N 1
ATOM 713 C CA . GLY A 1 91 ? 16.752 -3.565 -35.890 1.00 89.38 91 GLY A CA 1
ATOM 714 C C . GLY A 1 91 ? 16.354 -2.740 -37.117 1.00 89.38 91 GLY A C 1
ATOM 715 O O . GLY A 1 91 ? 15.279 -2.922 -37.692 1.00 89.38 91 GLY A O 1
ATOM 716 N N . TYR A 1 92 ? 17.242 -1.845 -37.541 1.00 93.38 92 TYR A N 1
ATOM 717 C CA . TYR A 1 92 ? 17.111 -1.123 -38.804 1.00 93.38 92 TYR A CA 1
ATOM 718 C C . TYR A 1 92 ? 17.594 -1.997 -39.970 1.00 93.38 92 TYR A C 1
ATOM 720 O O . TYR A 1 92 ? 18.613 -2.674 -39.856 1.00 93.38 92 TYR A O 1
ATOM 728 N N . LYS A 1 93 ? 16.878 -1.975 -41.102 1.00 91.50 93 LYS A N 1
ATOM 729 C CA . LYS A 1 93 ? 17.151 -2.850 -42.261 1.00 91.50 93 LYS A CA 1
ATOM 730 C C . LYS A 1 93 ? 18.388 -2.460 -43.086 1.00 91.50 93 LYS A C 1
ATOM 732 O O . LYS A 1 93 ? 18.739 -3.193 -44.002 1.00 91.50 93 LYS A O 1
ATOM 737 N N . GLY A 1 94 ? 19.044 -1.342 -42.778 1.00 90.75 94 GLY A N 1
ATOM 738 C CA . GLY A 1 94 ? 20.144 -0.792 -43.575 1.00 90.75 94 GLY A CA 1
ATOM 739 C C . GLY A 1 94 ? 19.687 0.346 -44.486 1.00 90.75 94 GLY A C 1
ATOM 740 O O . GLY A 1 94 ? 18.502 0.668 -44.556 1.00 90.75 94 GLY A O 1
ATOM 741 N N . VAL A 1 95 ? 20.641 1.002 -45.143 1.00 90.06 95 VAL A N 1
ATOM 742 C CA . VAL A 1 95 ? 20.371 2.115 -46.058 1.00 90.06 95 VAL A CA 1
ATOM 743 C C . VAL A 1 95 ? 19.539 1.589 -47.232 1.00 90.06 95 VAL A C 1
ATOM 745 O O . VAL A 1 95 ? 19.981 0.645 -47.895 1.00 90.06 95 VAL A O 1
ATOM 748 N N . PRO A 1 96 ? 18.345 2.152 -47.494 1.00 89.69 96 PRO A N 1
ATOM 749 C CA . PRO A 1 96 ? 17.556 1.753 -48.648 1.00 89.69 96 PRO A CA 1
ATOM 750 C C . PRO A 1 96 ? 18.310 2.143 -49.920 1.00 89.69 96 PRO A C 1
ATOM 752 O O . PRO A 1 96 ? 18.717 3.293 -50.085 1.00 89.69 96 PRO A O 1
ATOM 755 N N . THR A 1 97 ? 18.509 1.169 -50.802 1.00 84.44 97 THR A N 1
ATOM 756 C CA . THR A 1 97 ? 19.080 1.372 -52.135 1.00 84.44 97 THR A CA 1
ATOM 757 C C . THR A 1 97 ? 18.121 0.812 -53.179 1.00 84.44 97 THR A C 1
ATOM 759 O O . THR A 1 97 ? 17.153 0.139 -52.829 1.00 84.44 97 THR A O 1
ATOM 762 N N . ASP A 1 98 ? 18.398 1.067 -54.456 1.00 86.44 98 ASP A N 1
ATOM 763 C CA . ASP A 1 98 ? 17.634 0.477 -55.563 1.00 86.44 98 ASP A CA 1
ATOM 764 C C . ASP A 1 98 ? 17.896 -1.041 -55.715 1.00 86.44 98 ASP A C 1
ATOM 766 O O . ASP A 1 98 ? 17.238 -1.714 -56.506 1.00 86.44 98 ASP A O 1
ATOM 770 N N . PHE A 1 99 ? 18.844 -1.591 -54.945 1.00 84.56 99 PHE A N 1
ATOM 771 C CA . PHE A 1 99 ? 19.147 -3.018 -54.845 1.00 84.56 99 PHE A CA 1
ATOM 772 C C . PHE A 1 99 ? 18.961 -3.512 -53.393 1.00 84.56 99 PHE A C 1
ATOM 774 O O . PHE A 1 99 ? 18.124 -3.005 -52.645 1.00 84.56 99 PHE A O 1
ATOM 781 N N . LEU A 1 100 ? 19.718 -4.528 -52.965 1.00 87.25 100 LEU A N 1
ATOM 782 C CA . LEU A 1 100 ? 19.698 -5.019 -51.588 1.00 87.25 100 LEU A CA 1
ATOM 783 C C . LEU A 1 100 ? 20.097 -3.902 -50.597 1.00 87.25 100 LEU A C 1
ATOM 785 O O . LEU A 1 100 ? 21.101 -3.219 -50.820 1.00 87.25 100 LEU A O 1
ATOM 789 N N . PRO A 1 101 ? 19.352 -3.707 -49.490 1.00 89.50 101 PRO A N 1
ATOM 790 C CA . PRO A 1 101 ? 19.759 -2.801 -48.421 1.00 89.50 101 PRO A CA 1
ATOM 791 C C . PRO A 1 101 ? 21.123 -3.193 -47.850 1.00 89.50 101 PRO A C 1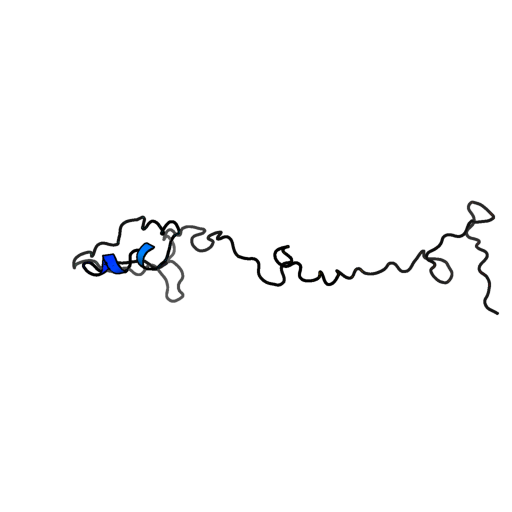
ATOM 793 O O . PRO A 1 101 ? 21.380 -4.366 -47.578 1.00 89.50 101 PRO A O 1
ATOM 796 N N . ILE A 1 102 ? 21.985 -2.201 -47.641 1.00 88.19 102 ILE A N 1
ATOM 797 C CA . ILE A 1 102 ? 23.346 -2.392 -47.124 1.00 88.19 102 ILE A CA 1
ATOM 798 C C . ILE A 1 102 ? 23.575 -1.540 -45.875 1.00 88.19 102 ILE A C 1
ATOM 800 O O . ILE A 1 102 ? 22.967 -0.485 -45.698 1.00 88.19 102 ILE A O 1
ATOM 804 N N . SER A 1 103 ? 24.451 -1.994 -44.980 1.00 91.06 103 SER A N 1
ATOM 805 C CA . SER A 1 103 ? 24.837 -1.257 -43.766 1.00 91.06 103 SER A CA 1
ATOM 806 C C . SER A 1 103 ? 26.023 -0.307 -43.978 1.00 91.06 103 SER A C 1
ATOM 808 O O . SER A 1 103 ? 26.370 0.443 -43.068 1.00 91.06 103 SER A O 1
ATOM 810 N N . SER A 1 104 ? 26.637 -0.319 -45.164 1.00 85.69 104 SER A N 1
ATOM 811 C CA . SER A 1 104 ? 27.783 0.511 -45.539 1.00 85.69 104 SER A CA 1
ATOM 812 C C . SER A 1 104 ? 27.421 1.542 -46.611 1.00 85.69 104 SER A C 1
ATOM 814 O O . SER A 1 104 ? 26.460 1.381 -47.362 1.00 85.69 104 SER A O 1
ATOM 816 N N . VAL A 1 105 ? 28.207 2.619 -46.686 1.00 84.00 105 VAL A N 1
ATOM 817 C CA . VAL A 1 105 ? 28.081 3.651 -47.723 1.00 84.00 105 VAL A CA 1
ATOM 818 C C . VAL A 1 105 ? 29.273 3.544 -48.665 1.00 84.00 105 VAL A C 1
ATOM 820 O O . VAL A 1 105 ? 30.418 3.640 -48.229 1.00 84.00 105 VAL A O 1
ATOM 823 N N . ASN A 1 106 ? 29.001 3.376 -49.958 1.00 81.44 106 ASN A N 1
ATOM 824 C CA . ASN A 1 106 ? 30.035 3.362 -50.989 1.00 81.44 106 ASN A CA 1
ATOM 825 C C . ASN A 1 106 ? 30.356 4.787 -51.452 1.00 81.44 106 ASN A C 1
ATOM 827 O O . ASN A 1 106 ? 29.452 5.609 -51.639 1.00 81.44 106 ASN A O 1
ATOM 831 N N . ILE A 1 107 ? 31.642 5.067 -51.676 1.00 81.81 107 ILE A N 1
ATOM 832 C CA . ILE A 1 107 ? 32.089 6.335 -52.258 1.00 81.81 107 ILE A CA 1
ATOM 833 C C . ILE A 1 107 ? 31.665 6.359 -53.725 1.00 81.81 107 ILE A C 1
ATOM 835 O O . ILE A 1 107 ? 31.973 5.445 -54.490 1.00 81.81 107 ILE A O 1
ATOM 839 N N . LYS A 1 108 ? 30.950 7.414 -54.114 1.00 80.62 108 LYS A N 1
ATOM 840 C CA . LYS A 1 108 ? 30.574 7.636 -55.510 1.00 80.62 108 LYS A CA 1
ATOM 841 C C . LYS A 1 108 ? 31.779 8.122 -56.298 1.00 80.62 108 LYS A C 1
ATOM 843 O O . LYS A 1 108 ? 32.483 9.023 -55.851 1.00 80.62 108 LYS A O 1
ATOM 848 N N . THR A 1 109 ? 31.951 7.594 -57.504 1.00 81.88 109 THR A N 1
ATOM 849 C CA . THR A 1 109 ? 32.926 8.119 -58.467 1.00 81.88 109 THR A CA 1
ATOM 850 C C . THR A 1 109 ? 32.532 9.516 -58.954 1.00 81.88 109 THR A C 1
ATOM 852 O O . THR A 1 109 ? 33.405 10.340 -59.204 1.00 81.88 109 THR A O 1
ATOM 855 N N . VAL A 1 110 ? 31.226 9.802 -59.048 1.00 81.75 110 VAL A N 1
ATOM 856 C CA . VAL A 1 110 ? 30.700 11.095 -59.508 1.00 81.75 110 VAL A CA 1
ATOM 857 C C . VAL A 1 110 ? 29.801 11.718 -58.428 1.00 81.75 110 VAL A C 1
ATOM 859 O O . VAL A 1 110 ? 28.857 11.073 -57.964 1.00 81.75 110 VAL A O 1
ATOM 862 N N . PRO A 1 111 ? 30.061 12.963 -57.991 1.00 80.12 111 PRO A N 1
ATOM 863 C CA . PRO A 1 111 ? 29.209 13.653 -57.028 1.00 80.12 111 PRO A CA 1
ATOM 864 C C . PRO A 1 111 ? 27.859 14.048 -57.654 1.00 80.12 111 PRO A C 1
ATOM 866 O O . PRO A 1 111 ? 27.790 14.466 -58.804 1.00 80.12 111 PRO A O 1
ATOM 869 N N . GLY A 1 112 ? 26.769 13.934 -56.885 1.00 78.44 112 GLY A N 1
ATOM 870 C CA . GLY A 1 112 ? 25.424 14.375 -57.295 1.00 78.44 112 GLY A CA 1
ATOM 871 C C . GLY A 1 112 ? 24.618 13.392 -58.158 1.00 78.44 112 GLY A C 1
ATOM 872 O O . GLY A 1 112 ? 23.437 13.635 -58.397 1.00 78.44 112 GLY A O 1
ATOM 873 N N . THR A 1 113 ? 25.196 12.264 -58.578 1.00 76.12 113 THR A N 1
ATOM 874 C CA . THR A 1 113 ? 24.512 11.253 -59.406 1.00 76.12 113 THR A CA 1
ATOM 875 C C . THR A 1 113 ? 23.866 10.148 -58.558 1.00 76.12 113 THR A C 1
ATOM 877 O O . THR A 1 113 ? 24.242 9.923 -57.402 1.00 76.12 113 THR A O 1
ATOM 880 N N . ARG A 1 114 ? 22.853 9.458 -59.108 1.00 75.75 114 ARG A N 1
ATOM 881 C CA . ARG A 1 114 ? 22.215 8.270 -58.493 1.00 75.75 114 ARG A CA 1
ATOM 882 C C . ARG A 1 114 ? 22.872 6.949 -58.908 1.00 75.75 114 ARG A C 1
ATOM 884 O O . ARG A 1 114 ? 22.424 5.890 -58.495 1.00 75.75 114 ARG A O 1
ATOM 891 N N . GLU A 1 115 ? 23.924 7.014 -59.713 1.00 77.19 115 GLU A N 1
ATOM 892 C CA . GLU A 1 115 ? 24.589 5.838 -60.259 1.00 77.19 115 GLU A CA 1
ATOM 893 C C . GLU A 1 115 ? 25.550 5.240 -59.232 1.00 77.19 115 GLU A C 1
ATOM 895 O O . GLU A 1 115 ? 26.411 5.930 -58.679 1.00 77.19 115 GLU A O 1
ATOM 900 N N . TYR A 1 116 ? 25.394 3.943 -58.985 1.00 73.31 116 TYR A N 1
ATOM 901 C CA . TYR A 1 116 ? 26.268 3.165 -58.121 1.00 73.31 116 TYR A CA 1
ATOM 902 C C . TYR A 1 116 ? 26.735 1.916 -58.875 1.00 73.31 116 TYR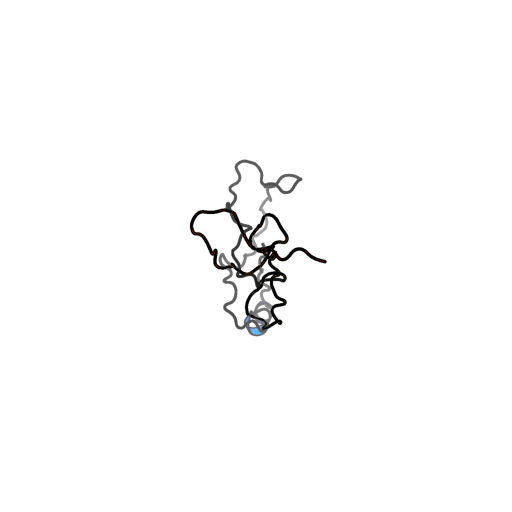 A C 1
ATOM 904 O O . TYR A 1 116 ? 25.916 1.254 -59.519 1.00 73.31 116 TYR A O 1
ATOM 912 N N . PRO A 1 117 ? 28.027 1.555 -58.792 1.00 72.88 117 PRO A N 1
ATOM 913 C CA . PRO A 1 117 ? 28.534 0.329 -59.388 1.00 72.88 117 PRO A CA 1
ATOM 914 C C . PRO A 1 117 ? 28.137 -0.865 -58.510 1.00 72.88 117 PRO A C 1
ATOM 916 O O . PRO A 1 117 ? 28.899 -1.306 -57.650 1.00 72.88 117 PRO A O 1
ATOM 919 N N . TYR A 1 118 ? 26.920 -1.374 -58.689 1.00 72.81 118 TYR A N 1
ATOM 920 C CA . TYR A 1 118 ? 26.528 -2.659 -58.116 1.00 72.81 118 TYR A CA 1
ATOM 921 C C . TYR A 1 118 ? 27.088 -3.782 -58.997 1.00 72.81 118 TYR A C 1
ATOM 923 O O . TYR A 1 118 ? 26.837 -3.807 -60.202 1.00 72.81 118 TYR A O 1
ATOM 931 N N . ALA A 1 119 ? 27.851 -4.709 -58.414 1.00 67.06 119 ALA A N 1
ATOM 932 C CA . ALA A 1 119 ? 28.261 -5.916 -59.124 1.00 67.06 119 ALA A CA 1
ATOM 933 C C . ALA A 1 119 ? 27.012 -6.763 -59.418 1.00 67.06 119 ALA A C 1
ATOM 935 O O . ALA A 1 119 ? 26.283 -7.133 -58.497 1.00 67.06 119 ALA A O 1
ATOM 936 N N . GLN A 1 120 ? 26.744 -7.033 -60.695 1.00 58.78 120 GLN A N 1
ATOM 937 C CA . GLN A 1 120 ? 25.661 -7.926 -61.102 1.00 58.78 120 GLN A CA 1
ATOM 938 C C . GLN A 1 120 ? 26.057 -9.363 -60.716 1.00 58.78 120 GLN A C 1
ATOM 940 O O . GLN A 1 120 ? 27.197 -9.752 -60.988 1.00 58.78 120 GLN A O 1
ATOM 945 N N . PRO A 1 121 ? 25.185 -10.147 -60.061 1.00 57.69 121 PRO A N 1
ATOM 946 C CA . PRO A 1 121 ? 25.465 -11.560 -59.837 1.00 57.69 121 PRO A CA 1
ATOM 947 C C . PRO A 1 121 ? 25.537 -12.292 -61.190 1.00 57.69 121 PRO A C 1
ATOM 949 O O . PRO A 1 121 ? 24.734 -12.009 -62.078 1.00 57.69 121 PRO A O 1
ATOM 952 N N . ILE A 1 122 ? 26.527 -13.181 -61.333 1.00 48.09 122 ILE A N 1
ATOM 953 C CA . ILE A 1 122 ? 26.714 -14.082 -62.488 1.00 48.09 122 ILE A CA 1
ATOM 954 C C . ILE A 1 122 ? 25.592 -15.121 -62.515 1.00 48.09 122 ILE A C 1
ATOM 956 O O . ILE A 1 122 ? 25.276 -15.644 -61.420 1.00 48.09 122 ILE A O 1
#